Protein AF-A0A2I0P6G7-F1 (afdb_monomer)

Nearest PDB structures (foldseek):
  1tf1-assembly2_B  TM=2.346E-01  e=5.713E-02  Escherichia coli
  2o99-assembly2_B  TM=2.154E-01  e=3.766E-02  Escherichia coli
  6z88-assembly1_E  TM=2.286E-01  e=2.852E-01  Homo sapiens
  7ala-assembly1_D-2  TM=2.350E-01  e=1.424E+00  Homo sapiens
  5mmm-assembly1_y  TM=2.621E-01  e=2.434E+00  Spinacia oleracea

Radius of gyration: 16.42 Å; Cα contacts (8 Å, |Δi|>4): 248; chains: 1; bounding box: 42×26×41 Å

Mean predicted aligned error: 5.12 Å

Solvent-accessible surface area (backbone atoms only — not comparable to full-atom values): 7995 Å² total; per-residue (Å²): 130,86,68,59,40,48,40,48,81,31,40,26,70,70,47,37,53,40,27,68,71,84,26,77,20,68,49,34,36,41,37,34,30,52,54,95,90,34,61,42,47,47,63,46,62,66,59,90,54,69,58,33,72,67,48,49,50,50,48,50,49,47,28,53,58,37,36,65,62,30,57,72,49,68,46,68,72,56,26,54,51,53,52,50,47,25,74,73,68,72,54,42,62,46,34,37,37,40,32,30,31,32,60,48,98,87,39,38,43,51,75,51,77,49,76,48,70,31,73,86,44,50,77,38,64,72,50,43,60,46,52,55,50,42,52,48,50,44,52,52,55,50,48,56,30,57,64,34,110

Sequence (149 aa):
MTETALQTSDFGPTIQAALAQGGRGPLFTVTCSIQNDQPHITVEPHTTDEISDAATALLAAIASGGEALTEAFRRGSLHSRIMWTKARFGETTLFTVAVTGMATEDGTIRTEETMTRVRTHEGIPRVRDRADKIARMCADALRVWETAA

pLDDT: mean 87.48, std 8.55, range [45.5, 96.56]

Structure (mmCIF, N/CA/C/O backbone):
data_AF-A0A2I0P6G7-F1
#
_entry.id   AF-A0A2I0P6G7-F1
#
loop_
_atom_site.group_PDB
_atom_site.id
_atom_site.type_symbol
_atom_site.label_atom_id
_atom_site.label_alt_id
_atom_site.label_comp_id
_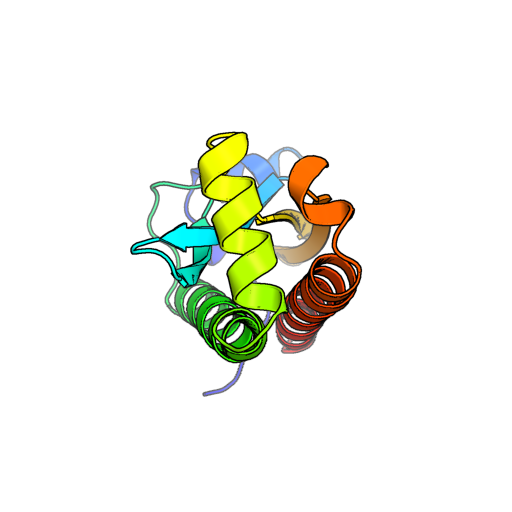atom_site.label_asym_id
_atom_site.label_entity_id
_atom_site.label_seq_id
_atom_site.pdbx_PDB_ins_code
_atom_site.Cartn_x
_atom_site.Cartn_y
_atom_site.Cartn_z
_atom_site.occupancy
_atom_site.B_iso_or_equiv
_atom_site.auth_seq_id
_atom_site.auth_comp_id
_atom_site.auth_asym_id
_atom_site.auth_atom_id
_atom_site.pdbx_PDB_model_num
ATOM 1 N N . MET A 1 1 ? 2.930 -11.486 21.420 1.00 45.50 1 MET A N 1
ATOM 2 C CA . MET A 1 1 ? 1.930 -10.405 21.366 1.00 45.50 1 MET A CA 1
ATOM 3 C C . MET A 1 1 ? 0.696 -11.028 20.756 1.00 45.50 1 MET A C 1
ATOM 5 O O . MET A 1 1 ? 0.842 -11.689 19.739 1.00 45.50 1 MET A O 1
ATOM 9 N N . THR A 1 2 ? -0.443 -10.971 21.437 1.00 48.94 2 THR A N 1
ATOM 10 C CA . THR A 1 2 ? -1.734 -11.390 20.880 1.00 48.94 2 THR A CA 1
ATOM 11 C C . THR A 1 2 ? -2.080 -10.402 19.775 1.00 48.94 2 THR A C 1
ATOM 13 O O . THR A 1 2 ? -2.176 -9.208 20.048 1.00 48.94 2 THR A O 1
ATOM 16 N N . GLU A 1 3 ? -2.137 -10.875 18.532 1.00 59.75 3 GLU A N 1
ATOM 17 C CA . GLU A 1 3 ? -2.693 -10.091 17.429 1.00 59.75 3 GLU A CA 1
ATOM 18 C C . GLU A 1 3 ? -4.175 -9.871 17.753 1.00 59.75 3 GLU A C 1
ATOM 20 O O . GLU A 1 3 ? -4.839 -10.794 18.221 1.00 59.75 3 GLU A O 1
ATOM 25 N N . THR A 1 4 ? -4.652 -8.640 17.604 1.00 66.88 4 THR A N 1
ATOM 26 C CA . THR A 1 4 ? -6.042 -8.253 17.873 1.00 66.88 4 THR A CA 1
ATOM 27 C C . THR A 1 4 ? -6.616 -7.727 16.572 1.00 66.88 4 THR A C 1
ATOM 29 O O . THR A 1 4 ? -5.905 -7.051 15.823 1.00 66.88 4 THR A O 1
ATOM 32 N N . ALA A 1 5 ? -7.885 -8.018 16.294 1.00 81.25 5 ALA A N 1
ATOM 33 C CA . ALA A 1 5 ? -8.503 -7.550 15.065 1.00 81.25 5 ALA A CA 1
ATOM 34 C C . ALA A 1 5 ? -8.515 -6.028 14.927 1.00 81.25 5 ALA A C 1
ATOM 36 O O . ALA A 1 5 ? -8.812 -5.328 15.892 1.00 81.25 5 ALA A O 1
ATOM 37 N N . LEU A 1 6 ? -8.227 -5.546 13.711 1.00 84.69 6 LEU A N 1
ATOM 38 C CA . LEU A 1 6 ? -8.248 -4.129 13.341 1.00 84.69 6 LEU A CA 1
ATOM 39 C C . LEU A 1 6 ? -9.591 -3.497 13.710 1.00 84.69 6 LEU A C 1
ATOM 41 O O . LEU A 1 6 ? -10.640 -3.892 13.194 1.00 84.69 6 LEU A O 1
ATOM 45 N N . GLN A 1 7 ? -9.543 -2.484 14.564 1.00 88.69 7 GLN A N 1
ATOM 46 C CA . GLN A 1 7 ? -10.698 -1.722 15.009 1.00 88.69 7 GLN A CA 1
ATOM 47 C C . GLN A 1 7 ? -10.716 -0.335 14.380 1.00 88.69 7 GLN A C 1
ATOM 49 O O . GLN A 1 7 ? -9.687 0.289 14.132 1.00 88.69 7 GLN A O 1
ATOM 54 N N . THR A 1 8 ? -11.912 0.220 14.217 1.00 86.50 8 THR A N 1
ATOM 55 C CA . THR A 1 8 ? -12.092 1.652 13.918 1.00 86.50 8 THR A CA 1
ATOM 56 C C . THR A 1 8 ? -11.340 2.568 14.887 1.00 86.50 8 THR A C 1
ATOM 58 O O . THR A 1 8 ? -10.802 3.589 14.461 1.00 86.50 8 THR A O 1
ATOM 61 N N . SER A 1 9 ? -11.227 2.183 16.162 1.00 87.12 9 SER A N 1
ATOM 62 C CA . SER A 1 9 ? -10.470 2.917 17.182 1.00 87.12 9 SER A CA 1
ATOM 63 C C . SER A 1 9 ? -8.952 2.894 16.986 1.00 87.12 9 SER A C 1
ATOM 65 O O . SER A 1 9 ? -8.266 3.687 17.624 1.00 87.12 9 SER A O 1
ATOM 67 N N . ASP A 1 10 ? -8.419 2.015 16.129 1.00 86.19 10 ASP A N 1
ATOM 68 C CA . ASP A 1 10 ? -6.984 1.968 15.823 1.00 86.19 10 ASP A CA 1
ATOM 69 C C . ASP A 1 10 ? -6.522 3.127 14.936 1.00 86.19 10 ASP A C 1
ATOM 71 O O . ASP A 1 10 ? -5.323 3.371 14.788 1.00 86.19 10 ASP A O 1
ATOM 75 N N . PHE A 1 11 ? -7.471 3.857 14.356 1.00 86.38 11 PHE A N 1
ATOM 76 C CA . PHE A 1 11 ? -7.204 5.001 13.506 1.00 86.38 11 PHE A CA 1
ATOM 77 C C . PHE A 1 11 ? -7.756 6.275 14.129 1.00 86.38 11 PHE A C 1
ATOM 79 O O . PHE A 1 11 ? -8.758 6.254 14.841 1.00 86.38 11 PHE A O 1
ATOM 86 N N . GLY A 1 12 ? -7.124 7.404 13.821 1.00 86.50 12 GLY A N 1
ATOM 87 C CA . GLY A 1 12 ? -7.580 8.704 14.287 1.00 86.50 12 GLY A CA 1
ATOM 88 C C . GLY A 1 12 ? -8.900 9.190 13.664 1.00 86.50 12 GLY A C 1
ATOM 89 O O . GLY A 1 12 ? -9.482 8.537 12.784 1.00 86.50 12 GLY A O 1
ATOM 90 N N . PRO A 1 13 ? -9.388 10.360 14.114 1.00 88.38 13 PRO A N 1
ATOM 91 C CA . PRO A 1 13 ? -10.719 10.877 13.800 1.00 88.38 13 PRO A CA 1
ATOM 92 C C . PRO A 1 13 ? -11.003 11.023 12.301 1.00 88.38 13 PRO A C 1
ATOM 94 O O . PRO A 1 13 ? -12.151 10.858 11.894 1.00 88.38 13 PRO A O 1
ATOM 97 N N . THR A 1 14 ? -9.995 11.283 11.466 1.00 88.50 14 THR A N 1
ATOM 98 C CA . THR A 1 14 ? -10.161 11.404 10.008 1.00 88.50 14 THR A CA 1
ATOM 99 C C . THR A 1 14 ? -10.647 10.096 9.387 1.00 88.50 14 THR A C 1
ATOM 101 O O . THR A 1 14 ? -11.623 10.082 8.634 1.00 88.50 14 THR A O 1
ATOM 104 N N . ILE A 1 15 ? -10.007 8.978 9.737 1.00 87.88 15 ILE A N 1
ATOM 105 C CA . ILE A 1 15 ? -10.380 7.651 9.234 1.00 87.88 15 ILE A CA 1
ATOM 106 C C . ILE A 1 15 ? -11.678 7.185 9.882 1.00 87.88 15 ILE A C 1
ATOM 108 O O . ILE A 1 15 ? -12.548 6.667 9.188 1.00 87.88 15 ILE A O 1
ATOM 112 N N . GLN A 1 16 ? -11.854 7.422 11.185 1.00 88.81 16 GLN A N 1
ATOM 113 C CA . GLN A 1 16 ? -13.108 7.099 11.867 1.00 88.81 16 GLN A CA 1
ATOM 114 C C . GLN A 1 16 ? -14.296 7.806 11.212 1.00 88.81 16 GLN A C 1
ATOM 116 O O . GLN A 1 16 ? -15.312 7.171 10.946 1.00 88.81 16 GLN A O 1
ATOM 121 N N . ALA A 1 17 ? -14.163 9.093 10.881 1.00 87.25 17 ALA A N 1
ATOM 122 C CA . ALA A 1 17 ? -15.200 9.842 10.183 1.00 87.25 17 ALA A CA 1
ATOM 123 C C . ALA A 1 17 ? -15.449 9.304 8.765 1.00 87.25 17 ALA A C 1
ATOM 125 O O . ALA A 1 17 ? -16.605 9.209 8.351 1.00 87.25 17 ALA A O 1
ATOM 126 N N . ALA A 1 18 ? -14.393 8.923 8.035 1.00 86.19 18 ALA A N 1
ATOM 127 C CA . ALA A 1 18 ? -14.518 8.318 6.709 1.00 86.19 18 ALA A CA 1
ATOM 128 C C . ALA A 1 18 ? -15.277 6.979 6.754 1.00 86.19 18 ALA A C 1
ATOM 130 O O . ALA A 1 18 ? -16.126 6.726 5.900 1.00 86.19 18 ALA A O 1
ATOM 131 N N . LEU A 1 19 ? -15.017 6.159 7.776 1.00 87.19 19 LEU A N 1
ATOM 132 C CA . LEU A 1 19 ? -15.678 4.870 7.985 1.00 87.19 19 LEU A CA 1
ATOM 133 C C . LEU A 1 19 ? -17.114 5.024 8.525 1.00 87.19 19 LEU A C 1
ATOM 135 O O . LEU A 1 19 ? -18.006 4.275 8.132 1.00 87.19 19 LEU A O 1
ATOM 139 N N . ALA A 1 20 ? -17.366 6.021 9.381 1.00 83.44 20 ALA A N 1
ATOM 140 C CA . ALA A 1 20 ? -18.667 6.267 10.009 1.00 83.44 20 ALA A CA 1
ATOM 141 C C . ALA A 1 20 ? -19.743 6.785 9.039 1.00 83.44 20 ALA A C 1
ATOM 143 O O . ALA A 1 20 ? -20.933 6.622 9.303 1.00 83.44 20 ALA A O 1
ATOM 144 N N . GLN A 1 21 ? -19.369 7.364 7.893 1.00 72.81 21 GLN A N 1
ATOM 145 C CA . GLN A 1 21 ? -20.317 7.829 6.864 1.00 72.81 21 GLN A CA 1
ATOM 146 C C . GLN A 1 21 ? -20.963 6.677 6.058 1.00 72.81 21 GLN A C 1
ATOM 148 O O . GLN A 1 21 ? -21.383 6.870 4.918 1.00 72.81 21 GLN A O 1
ATOM 153 N N . GLY A 1 22 ? -21.023 5.462 6.625 1.00 63.31 22 GLY A N 1
ATOM 154 C CA . GLY A 1 22 ? -21.412 4.229 5.926 1.00 63.31 22 GLY A CA 1
ATOM 155 C C . GLY A 1 22 ? -20.449 3.868 4.791 1.00 63.31 22 GLY A C 1
ATOM 156 O O . GLY A 1 22 ? -20.803 3.128 3.873 1.00 63.31 22 GLY A O 1
ATOM 157 N N . GLY A 1 23 ? -19.258 4.468 4.817 1.00 67.19 23 GLY A N 1
ATOM 158 C CA . GLY A 1 23 ? -18.383 4.621 3.674 1.00 67.19 23 GLY A CA 1
ATOM 159 C C . GLY A 1 23 ? -17.169 3.722 3.770 1.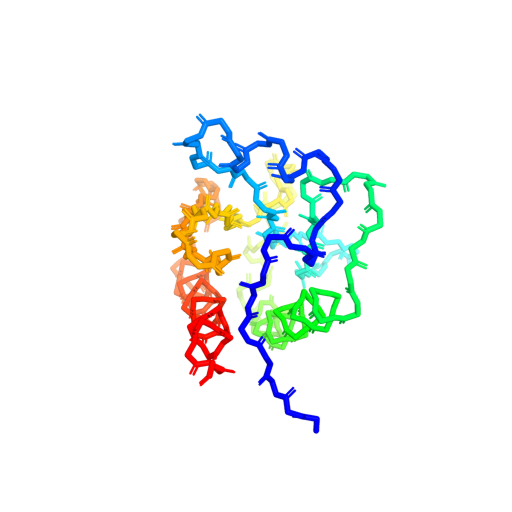00 67.19 23 GLY A C 1
ATOM 160 O O . GLY A 1 23 ? -16.476 3.656 4.781 1.00 67.19 23 GLY A O 1
ATOM 161 N N . ARG A 1 24 ? -16.880 3.059 2.656 1.00 83.06 24 ARG A N 1
ATOM 162 C CA . ARG A 1 24 ? -15.565 2.493 2.402 1.00 83.06 24 ARG A CA 1
ATOM 163 C C . ARG A 1 24 ? -14.529 3.625 2.445 1.00 83.06 24 ARG A C 1
ATOM 165 O O . ARG A 1 24 ? -14.593 4.532 1.617 1.00 83.06 24 ARG A O 1
ATOM 172 N N . GLY A 1 25 ? -13.606 3.585 3.401 1.00 87.50 25 GLY A N 1
ATOM 173 C CA . GLY A 1 25 ? -12.590 4.619 3.619 1.00 87.50 25 GLY A CA 1
ATOM 174 C C . GLY A 1 25 ? -11.195 4.165 3.177 1.00 87.50 25 GLY A C 1
ATOM 175 O O . GLY A 1 25 ? -10.884 2.980 3.298 1.00 87.50 25 GLY A O 1
ATOM 176 N N . PRO A 1 26 ? -10.329 5.053 2.658 1.00 90.69 26 PRO A N 1
ATOM 177 C CA . PRO A 1 26 ? -8.929 4.715 2.409 1.00 90.69 26 PRO A CA 1
ATOM 178 C C . PRO A 1 26 ? -8.184 4.573 3.744 1.00 90.69 26 PRO A C 1
ATOM 180 O O . PRO A 1 26 ? -8.279 5.463 4.577 1.00 90.69 26 PRO A O 1
ATOM 183 N N . LEU A 1 27 ? -7.447 3.478 3.953 1.00 92.06 27 LEU A N 1
ATOM 184 C CA . LEU A 1 27 ? -6.692 3.241 5.193 1.00 92.06 27 LEU A CA 1
ATOM 185 C C . LEU A 1 27 ? -5.216 3.582 5.015 1.00 92.06 27 LEU A C 1
ATOM 187 O O . LEU A 1 27 ? -4.682 4.440 5.710 1.00 92.06 27 LEU A O 1
ATOM 191 N N . PHE A 1 28 ? -4.556 2.925 4.060 1.00 94.19 28 PHE A N 1
ATOM 192 C CA . PHE A 1 28 ? -3.152 3.156 3.728 1.00 94.19 28 PHE A CA 1
ATOM 193 C C . PHE A 1 28 ? -2.837 2.725 2.289 1.00 94.19 28 PHE A C 1
ATOM 195 O O . PHE A 1 28 ? -3.621 2.026 1.642 1.00 94.19 28 PHE A O 1
ATOM 202 N N . THR A 1 29 ? -1.677 3.133 1.782 1.00 96.38 29 THR A N 1
ATOM 203 C CA . THR A 1 29 ? -1.128 2.677 0.499 1.00 96.38 29 THR A CA 1
ATOM 204 C C . THR A 1 29 ? 0.216 2.005 0.720 1.00 96.38 29 THR A C 1
ATOM 206 O O . THR A 1 29 ? 1.082 2.548 1.401 1.00 96.38 29 THR A O 1
ATOM 209 N N . VAL A 1 30 ? 0.416 0.848 0.092 1.00 96.56 30 VAL A N 1
ATOM 210 C CA . VAL A 1 30 ? 1.733 0.225 -0.061 1.00 96.56 30 VAL A CA 1
ATOM 211 C C . VAL A 1 30 ? 2.299 0.633 -1.415 1.00 96.56 30 VAL A C 1
ATOM 213 O O . VAL A 1 30 ? 1.699 0.340 -2.450 1.00 96.56 30 VAL A O 1
ATOM 216 N N . THR A 1 31 ? 3.459 1.276 -1.434 1.00 96.50 31 THR A N 1
ATOM 217 C CA . THR A 1 31 ? 4.115 1.735 -2.662 1.00 96.50 31 THR A CA 1
ATOM 218 C C . THR A 1 31 ? 5.440 1.017 -2.839 1.00 96.50 31 THR A C 1
ATOM 220 O O . THR A 1 31 ? 6.292 1.050 -1.957 1.00 96.50 31 THR A O 1
ATOM 223 N N . CYS A 1 32 ? 5.642 0.397 -4.004 1.00 95.25 32 CYS A N 1
ATOM 224 C CA . CYS A 1 32 ? 6.957 -0.084 -4.408 1.00 95.25 32 CYS A CA 1
ATOM 225 C C . CYS A 1 32 ? 7.593 0.924 -5.360 1.00 95.25 32 CYS A C 1
ATOM 227 O O . CYS A 1 32 ? 7.126 1.088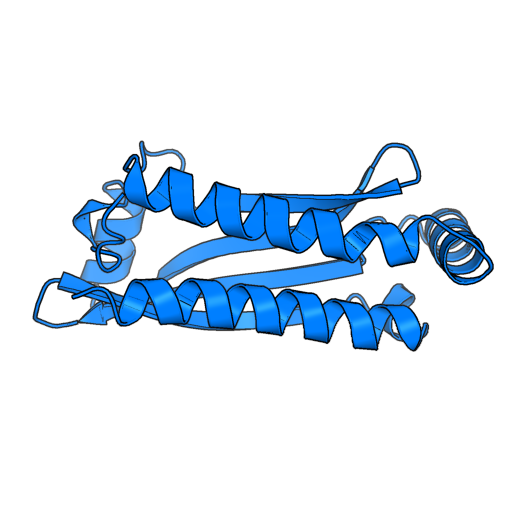 -6.491 1.00 95.25 32 CYS A O 1
ATOM 229 N N . SER A 1 33 ? 8.656 1.591 -4.917 1.00 94.94 33 SER A N 1
ATOM 230 C CA . SER A 1 33 ? 9.333 2.640 -5.681 1.00 94.94 33 SER A CA 1
ATOM 231 C C . SER A 1 33 ? 10.851 2.494 -5.652 1.00 94.94 33 SER A C 1
ATOM 233 O O . SER A 1 33 ? 11.420 1.845 -4.779 1.00 94.94 33 SER A O 1
ATOM 235 N N . ILE A 1 34 ? 11.522 3.074 -6.644 1.00 93.94 34 ILE A N 1
ATOM 236 C CA . ILE A 1 34 ? 12.980 3.111 -6.734 1.00 93.94 34 ILE A CA 1
ATOM 237 C C . ILE A 1 34 ? 13.488 4.321 -5.948 1.00 93.94 34 ILE A C 1
ATOM 239 O O . ILE A 1 34 ? 13.268 5.461 -6.358 1.00 93.94 34 ILE A O 1
ATOM 243 N N . GLN A 1 35 ? 14.235 4.074 -4.877 1.00 91.50 35 GLN A N 1
ATOM 244 C CA . GLN A 1 35 ? 14.910 5.087 -4.064 1.00 91.50 35 GLN A CA 1
ATOM 245 C C . GLN A 1 35 ? 16.393 4.725 -3.985 1.00 91.50 35 GLN A C 1
ATOM 247 O O . GLN A 1 35 ? 16.729 3.557 -3.830 1.00 91.50 35 GLN A O 1
ATOM 252 N N . ASN A 1 36 ? 17.293 5.697 -4.156 1.00 89.75 36 ASN A N 1
ATOM 253 C CA . 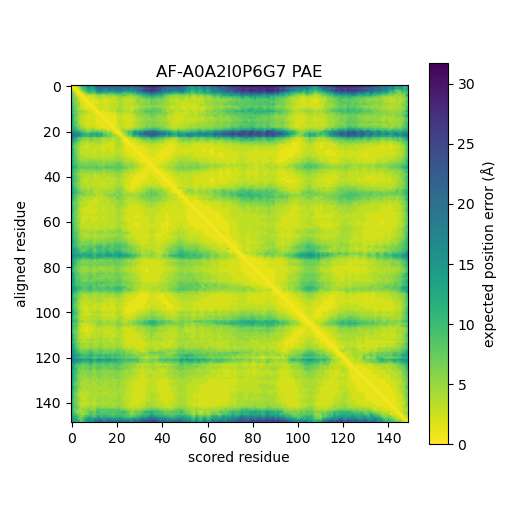ASN A 1 36 ? 18.745 5.443 -4.185 1.00 89.75 36 ASN A CA 1
ATOM 254 C C . ASN A 1 36 ? 19.139 4.280 -5.118 1.00 89.75 36 ASN A C 1
ATOM 256 O O . ASN A 1 36 ? 19.935 3.412 -4.770 1.00 89.75 36 ASN A O 1
ATOM 260 N N . ASP A 1 37 ? 18.518 4.255 -6.301 1.00 88.44 37 ASP A N 1
ATOM 261 C CA . ASP A 1 37 ? 18.680 3.221 -7.331 1.00 88.44 37 ASP A CA 1
ATOM 262 C C . ASP A 1 37 ? 18.262 1.803 -6.919 1.00 88.44 37 ASP A C 1
ATOM 264 O O . ASP A 1 37 ? 18.501 0.858 -7.661 1.00 88.44 37 ASP A O 1
ATOM 268 N N . GLN A 1 38 ? 17.558 1.630 -5.802 1.00 90.50 38 GLN A N 1
ATOM 269 C CA . GLN A 1 38 ? 17.060 0.335 -5.349 1.00 90.50 38 GLN A CA 1
ATOM 270 C C . GLN A 1 38 ? 15.543 0.357 -5.149 1.00 90.50 38 GLN A C 1
ATOM 272 O O . GLN A 1 38 ? 14.986 1.371 -4.741 1.00 90.50 38 GLN A O 1
ATOM 277 N N . PRO A 1 39 ? 14.832 -0.740 -5.450 1.00 92.31 39 PRO A N 1
ATOM 278 C CA . PRO A 1 39 ? 13.422 -0.843 -5.099 1.00 92.31 39 PRO A CA 1
ATOM 279 C C . PRO A 1 39 ? 13.233 -0.979 -3.590 1.00 92.31 39 PRO A C 1
ATOM 281 O O . PRO A 1 39 ? 13.925 -1.779 -2.952 1.00 92.31 39 PRO A O 1
ATOM 284 N N . HIS A 1 40 ? 12.273 -0.224 -3.071 1.00 94.44 40 HIS A N 1
ATOM 285 C CA . HIS A 1 40 ? 11.874 -0.171 -1.672 1.00 94.44 40 HIS A CA 1
ATOM 286 C C . HIS A 1 40 ? 10.355 -0.206 -1.550 1.00 94.44 40 HIS A C 1
ATOM 288 O O . HIS A 1 40 ? 9.642 0.226 -2.463 1.00 94.44 40 HIS A O 1
ATOM 294 N N . ILE A 1 41 ? 9.875 -0.720 -0.424 1.00 95.06 41 ILE A N 1
ATOM 295 C CA . ILE A 1 41 ? 8.476 -0.651 -0.020 1.00 95.06 41 ILE A CA 1
ATOM 296 C C . ILE A 1 41 ? 8.304 0.450 1.016 1.00 95.06 41 ILE A C 1
ATOM 298 O O . ILE A 1 41 ? 8.970 0.461 2.048 1.00 95.06 41 ILE A O 1
ATOM 302 N N . THR A 1 42 ? 7.368 1.352 0.749 1.00 95.25 42 THR A N 1
ATOM 303 C CA . THR A 1 42 ? 6.838 2.280 1.745 1.00 95.25 42 THR A CA 1
ATOM 304 C C . THR A 1 42 ? 5.378 1.950 2.011 1.00 95.25 42 THR A C 1
ATOM 306 O O . THR A 1 42 ? 4.657 1.498 1.119 1.00 95.25 42 THR A O 1
ATOM 309 N N . VAL A 1 43 ? 4.955 2.136 3.257 1.00 95.38 43 VAL A N 1
ATOM 310 C CA . VAL A 1 43 ? 3.560 1.993 3.668 1.00 95.38 43 VAL A CA 1
ATOM 311 C C . VAL A 1 43 ? 3.143 3.309 4.298 1.00 95.38 43 VAL A C 1
ATOM 313 O O . VAL A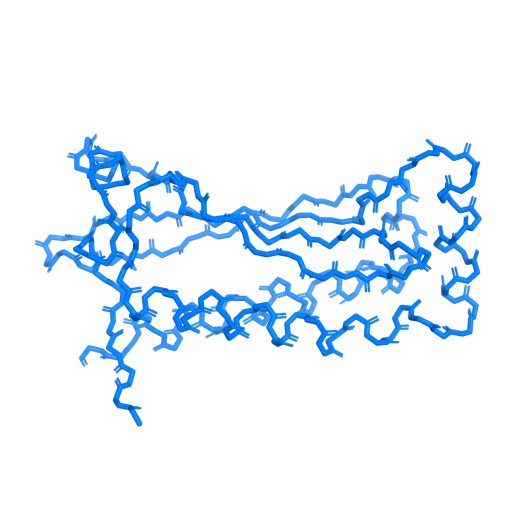 1 43 ? 3.752 3.748 5.270 1.00 95.38 43 VAL A O 1
ATOM 316 N N . GLU A 1 44 ? 2.141 3.949 3.712 1.00 94.06 44 GLU A N 1
ATOM 317 C CA . GLU A 1 44 ? 1.727 5.305 4.066 1.00 94.06 44 GLU A CA 1
ATOM 318 C C . GLU A 1 44 ? 0.251 5.305 4.472 1.00 94.06 44 GLU A C 1
ATOM 320 O O . GLU A 1 44 ? -0.599 4.984 3.633 1.00 94.06 44 GLU A O 1
ATOM 325 N N . PRO A 1 45 ? -0.084 5.632 5.732 1.00 92.69 45 PRO A N 1
ATOM 326 C CA . PRO A 1 45 ? -1.470 5.778 6.155 1.00 92.69 45 PRO A CA 1
ATOM 327 C C . PRO A 1 45 ? -2.120 7.007 5.508 1.00 92.69 45 PRO A C 1
ATOM 329 O O . PRO A 1 45 ? -1.496 8.054 5.356 1.00 92.69 45 PRO A O 1
ATOM 332 N N . HIS A 1 46 ? -3.407 6.905 5.173 1.00 90.38 46 HIS A N 1
ATOM 333 C CA . HIS A 1 46 ? -4.226 8.016 4.663 1.00 90.38 46 HIS A CA 1
ATOM 334 C C . HIS A 1 46 ? -4.750 8.902 5.799 1.00 90.38 46 HIS A C 1
ATOM 336 O O . HIS A 1 46 ? -5.908 9.310 5.816 1.00 90.38 46 HIS A O 1
ATOM 342 N N . THR A 1 47 ? -3.899 9.181 6.783 1.00 87.94 47 THR A N 1
ATOM 343 C CA . THR A 1 47 ? -4.205 10.088 7.886 1.00 87.94 47 THR A CA 1
ATOM 344 C C . THR A 1 47 ? -2.938 10.736 8.423 1.00 87.94 47 THR A C 1
ATOM 346 O O . THR A 1 47 ? -1.857 10.152 8.376 1.00 87.94 47 THR A O 1
ATOM 349 N N . THR A 1 48 ? -3.083 11.958 8.928 1.00 87.06 48 THR A N 1
ATOM 350 C CA . THR A 1 48 ? -2.064 12.650 9.730 1.00 87.06 48 THR A CA 1
ATOM 351 C C . THR A 1 48 ? -2.303 12.492 11.228 1.00 87.06 48 THR A C 1
ATOM 353 O O . THR A 1 48 ? -1.505 12.976 12.026 1.00 87.06 48 THR A O 1
ATOM 356 N N . ASP A 1 49 ? -3.425 11.879 11.602 1.00 89.62 49 ASP A N 1
ATOM 357 C CA . ASP A 1 49 ? -3.771 11.621 12.990 1.00 89.62 49 ASP A CA 1
ATOM 358 C C . ASP A 1 49 ? -2.901 10.501 13.569 1.00 89.62 49 ASP A C 1
ATOM 360 O O . ASP A 1 49 ? -2.357 9.665 12.843 1.00 89.62 49 ASP A O 1
ATOM 364 N N . GLU A 1 50 ? -2.819 10.458 14.896 1.00 87.62 50 GLU A N 1
ATOM 365 C CA . GLU A 1 50 ? -2.204 9.341 15.602 1.00 87.62 50 GLU A CA 1
ATOM 366 C C . GLU A 1 50 ? -2.957 8.036 15.291 1.00 87.62 50 GLU A C 1
ATOM 368 O O . GLU A 1 50 ? -4.191 7.990 15.255 1.00 87.62 50 GLU A O 1
ATOM 373 N N . ILE A 1 51 ? -2.189 6.981 15.033 1.00 89.69 51 ILE A N 1
ATOM 374 C CA . ILE A 1 51 ? -2.676 5.613 14.856 1.00 89.69 51 ILE A CA 1
ATOM 375 C C . ILE A 1 51 ? -2.219 4.782 16.053 1.00 89.69 51 ILE A C 1
ATOM 377 O O . ILE A 1 51 ? -1.186 5.075 16.655 1.00 89.69 51 ILE A O 1
ATOM 381 N N . SER A 1 52 ? -2.974 3.745 16.405 1.00 89.75 52 SER A N 1
ATOM 382 C CA . SER A 1 52 ? -2.636 2.901 17.551 1.00 89.75 52 SER A CA 1
ATOM 383 C C . SER A 1 52 ? -1.332 2.123 17.335 1.00 89.75 52 SER A C 1
ATOM 385 O O . SER A 1 52 ? -0.860 1.930 16.208 1.00 89.75 52 SER A O 1
ATOM 387 N N . ASP A 1 53 ? -0.769 1.596 18.424 1.00 89.00 53 ASP A N 1
ATOM 388 C CA . ASP A 1 53 ? 0.371 0.672 18.366 1.00 89.00 53 ASP A CA 1
ATOM 389 C C . ASP A 1 53 ? 0.050 -0.583 17.541 1.00 89.00 53 ASP A C 1
ATOM 391 O O . ASP A 1 53 ? 0.923 -1.124 16.863 1.00 89.00 53 ASP A O 1
ATOM 395 N N . ALA A 1 54 ? -1.209 -1.034 17.565 1.00 86.31 54 ALA A N 1
ATOM 396 C CA . ALA A 1 54 ? -1.678 -2.187 16.804 1.00 86.31 54 ALA A CA 1
ATOM 397 C C . ALA A 1 54 ? -1.652 -1.902 15.293 1.00 86.31 54 ALA A C 1
ATOM 399 O O . ALA A 1 54 ? -1.028 -2.652 14.537 1.00 86.31 54 ALA A O 1
ATOM 400 N N . ALA A 1 55 ? -2.227 -0.773 14.857 1.00 87.00 55 ALA A N 1
ATOM 401 C CA . ALA A 1 55 ? -2.137 -0.335 13.464 1.00 87.00 55 ALA A CA 1
ATOM 402 C C . ALA A 1 55 ? -0.678 -0.106 13.045 1.00 87.00 55 ALA A C 1
ATOM 404 O O . ALA A 1 55 ? -0.260 -0.562 11.982 1.00 87.00 55 ALA A O 1
ATOM 405 N N . THR A 1 56 ? 0.132 0.523 13.897 1.00 91.38 56 THR A N 1
ATOM 406 C CA . THR A 1 56 ? 1.561 0.744 13.635 1.00 91.38 56 THR A CA 1
ATOM 407 C C . THR A 1 56 ? 2.313 -0.575 13.437 1.00 91.38 56 THR A C 1
ATOM 409 O O . THR A 1 56 ? 3.089 -0.707 12.487 1.00 91.38 56 THR A O 1
ATOM 412 N N . ALA A 1 57 ? 2.061 -1.577 14.285 1.00 90.06 57 ALA A N 1
ATOM 413 C CA . ALA A 1 57 ? 2.669 -2.899 14.175 1.00 90.06 57 ALA A CA 1
ATOM 414 C C . ALA A 1 57 ? 2.278 -3.610 12.871 1.00 90.06 57 ALA A C 1
ATOM 416 O O . ALA A 1 57 ? 3.143 -4.189 12.211 1.00 90.06 57 ALA A O 1
ATOM 417 N N . LEU A 1 58 ? 1.011 -3.514 12.457 1.00 90.50 58 LEU A N 1
ATOM 418 C CA . LEU A 1 58 ? 0.545 -4.045 11.178 1.00 90.50 58 LEU A CA 1
ATOM 419 C C . LEU A 1 58 ? 1.239 -3.365 9.988 1.00 90.50 58 LEU A C 1
ATOM 421 O O . LEU A 1 58 ? 1.773 -4.052 9.115 1.00 90.50 58 LEU A O 1
ATOM 425 N N . LEU A 1 59 ? 1.268 -2.027 9.948 1.00 92.62 59 LEU A N 1
ATOM 426 C CA . LEU A 1 59 ? 1.919 -1.292 8.857 1.00 92.62 59 LEU A CA 1
ATOM 427 C C . LEU A 1 59 ? 3.413 -1.638 8.780 1.00 92.62 59 LEU A C 1
ATOM 429 O O . LEU A 1 59 ? 3.943 -1.844 7.687 1.00 92.62 59 LEU A O 1
ATOM 433 N N . ALA A 1 60 ? 4.080 -1.781 9.929 1.00 92.25 60 ALA A N 1
ATOM 434 C CA . ALA A 1 60 ? 5.473 -2.211 10.005 1.00 92.25 60 ALA A CA 1
ATOM 435 C C . ALA A 1 60 ? 5.674 -3.658 9.516 1.00 92.25 60 ALA A C 1
ATOM 437 O O . ALA A 1 60 ? 6.649 -3.938 8.813 1.00 92.25 60 ALA A O 1
ATOM 438 N N . ALA A 1 61 ? 4.754 -4.573 9.837 1.00 91.12 61 ALA A N 1
ATOM 439 C CA . ALA A 1 61 ? 4.790 -5.952 9.356 1.00 91.12 61 ALA A CA 1
ATOM 440 C C . ALA A 1 61 ? 4.639 -6.021 7.828 1.00 91.12 61 ALA A C 1
ATOM 442 O O . ALA A 1 61 ? 5.430 -6.697 7.164 1.00 91.12 61 ALA A O 1
ATOM 443 N N . ILE A 1 62 ? 3.695 -5.262 7.259 1.00 93.50 62 ILE A N 1
ATOM 444 C CA . ILE A 1 62 ? 3.499 -5.150 5.806 1.00 93.50 62 ILE A CA 1
ATOM 445 C C . ILE A 1 62 ? 4.738 -4.536 5.144 1.00 93.50 62 ILE A C 1
ATOM 447 O O . ILE A 1 62 ? 5.214 -5.057 4.132 1.00 93.50 62 ILE A O 1
ATOM 451 N N . ALA A 1 63 ? 5.300 -3.469 5.721 1.00 93.44 63 ALA A N 1
ATOM 452 C CA . ALA A 1 63 ? 6.502 -2.826 5.199 1.00 93.44 63 ALA A CA 1
ATOM 453 C C . ALA A 1 63 ? 7.691 -3.798 5.178 1.00 93.44 63 ALA A C 1
ATOM 455 O O . ALA A 1 63 ? 8.323 -3.977 4.141 1.00 93.44 63 ALA A O 1
ATOM 456 N N . SER A 1 64 ? 7.953 -4.486 6.292 1.00 92.50 64 SER A N 1
ATOM 457 C CA . SER A 1 64 ? 9.056 -5.445 6.425 1.00 92.50 64 SER A CA 1
ATOM 458 C C . SER A 1 64 ? 8.895 -6.658 5.500 1.00 92.50 64 SER A C 1
ATOM 460 O O . SER A 1 64 ? 9.822 -7.025 4.770 1.00 92.50 64 SER A O 1
ATOM 462 N N . GLY A 1 65 ? 7.696 -7.250 5.462 1.00 90.94 65 GLY A N 1
ATOM 463 C CA . GLY A 1 65 ? 7.382 -8.374 4.579 1.00 90.94 65 GLY A CA 1
ATOM 464 C C . GLY A 1 65 ? 7.480 -7.999 3.099 1.00 90.94 65 GLY A C 1
ATOM 465 O O . GLY A 1 65 ? 8.014 -8.762 2.289 1.00 90.94 65 GLY A O 1
ATOM 466 N N . GLY A 1 66 ? 7.025 -6.796 2.743 1.00 91.44 66 GLY A N 1
ATOM 467 C CA . GLY A 1 66 ? 7.160 -6.240 1.402 1.00 91.44 66 GLY A CA 1
ATOM 468 C C . GLY A 1 66 ? 8.621 -5.997 1.032 1.00 91.44 66 GLY A C 1
ATOM 469 O O . GLY A 1 66 ? 9.059 -6.419 -0.039 1.00 91.44 66 GLY A O 1
ATOM 470 N N . GLU A 1 67 ? 9.387 -5.367 1.920 1.00 92.88 67 GLU A N 1
ATOM 471 C CA . GLU A 1 67 ? 10.795 -5.034 1.707 1.00 92.88 67 GLU A CA 1
ATOM 472 C C . GLU A 1 67 ? 11.635 -6.294 1.467 1.00 92.88 67 GLU A C 1
ATOM 474 O O . GLU A 1 67 ? 12.414 -6.343 0.513 1.00 92.88 67 GLU A O 1
ATOM 479 N N . 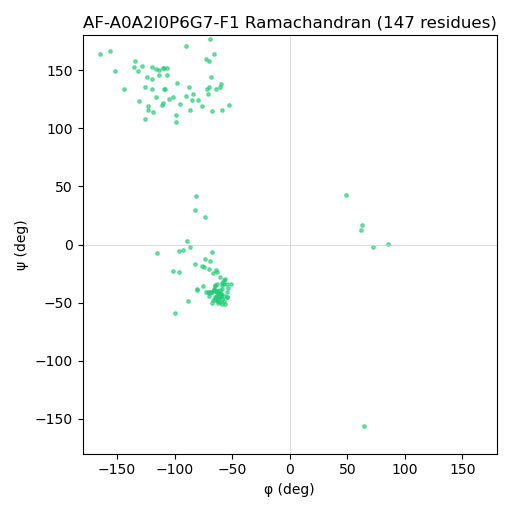ALA A 1 68 ? 11.408 -7.364 2.234 1.00 90.88 68 ALA A N 1
ATOM 480 C CA . ALA A 1 68 ? 12.068 -8.654 2.021 1.00 90.88 68 ALA A CA 1
ATOM 481 C C . ALA A 1 68 ? 11.829 -9.217 0.605 1.00 90.88 68 ALA A C 1
ATOM 483 O O . ALA A 1 68 ? 12.711 -9.839 0.004 1.00 90.88 68 ALA A O 1
ATOM 484 N N . LEU A 1 69 ? 10.651 -8.966 0.027 1.00 88.56 69 LEU A N 1
ATOM 485 C CA . LEU A 1 69 ? 10.314 -9.384 -1.334 1.00 88.56 69 LEU A CA 1
ATOM 486 C C . LEU A 1 69 ? 10.964 -8.502 -2.412 1.00 88.56 69 LEU A C 1
ATOM 488 O O . LEU A 1 69 ? 11.099 -8.965 -3.555 1.00 88.56 69 LEU A O 1
ATOM 492 N N . THR A 1 70 ? 11.413 -7.287 -2.071 1.00 89.44 70 THR A N 1
ATOM 493 C CA . THR A 1 70 ? 12.102 -6.388 -3.014 1.00 89.44 70 THR A CA 1
ATOM 494 C C . THR A 1 70 ? 13.534 -6.801 -3.325 1.00 89.44 70 THR A C 1
ATOM 496 O O . THR A 1 70 ? 14.046 -6.433 -4.382 1.00 89.44 70 THR A O 1
ATOM 499 N N . GLU A 1 71 ? 14.169 -7.628 -2.489 1.00 87.12 71 GLU A N 1
ATOM 500 C CA . GLU A 1 71 ? 15.549 -8.088 -2.700 1.00 87.12 71 GLU A CA 1
ATOM 501 C C . GLU A 1 71 ? 15.730 -8.746 -4.079 1.00 87.12 71 GLU A C 1
ATOM 503 O O . GLU A 1 71 ? 16.747 -8.581 -4.756 1.00 87.12 71 GLU A O 1
ATOM 508 N N . ALA A 1 72 ? 14.689 -9.427 -4.565 1.00 84.25 72 ALA A N 1
ATOM 509 C CA . ALA A 1 72 ? 14.680 -10.037 -5.889 1.00 84.25 72 ALA A CA 1
ATOM 510 C C . ALA A 1 72 ? 14.804 -9.020 -7.041 1.00 84.25 72 ALA A C 1
ATOM 512 O O . ALA A 1 72 ? 15.229 -9.397 -8.135 1.00 84.25 72 ALA A O 1
ATOM 513 N N . PHE A 1 73 ? 14.439 -7.755 -6.823 1.00 86.00 73 PHE A N 1
ATOM 514 C CA . PHE A 1 73 ? 14.590 -6.681 -7.802 1.00 86.00 73 PHE A CA 1
ATOM 515 C C . PHE A 1 73 ? 15.992 -6.070 -7.836 1.00 86.00 73 PHE A C 1
ATOM 517 O O . PHE A 1 73 ? 16.329 -5.382 -8.799 1.00 86.00 73 PHE A O 1
ATOM 524 N N . ARG A 1 74 ? 16.812 -6.301 -6.808 1.00 86.69 74 ARG A N 1
ATOM 525 C CA . ARG A 1 74 ? 18.106 -5.624 -6.621 1.00 86.69 74 ARG A CA 1
ATOM 526 C C . ARG A 1 74 ? 19.265 -6.304 -7.339 1.00 86.69 74 ARG A C 1
ATOM 528 O O . ARG A 1 74 ? 20.391 -5.825 -7.285 1.00 86.69 74 ARG A O 1
ATOM 535 N N . ARG A 1 75 ? 19.018 -7.437 -8.006 1.00 85.44 75 ARG A N 1
ATOM 536 C CA . ARG A 1 75 ? 20.078 -8.264 -8.594 1.00 85.44 75 ARG A CA 1
ATOM 537 C C . ARG A 1 75 ? 19.795 -8.654 -10.042 1.00 85.44 75 ARG A C 1
ATOM 539 O O . ARG A 1 75 ? 18.654 -8.868 -10.458 1.00 85.44 75 ARG A O 1
ATOM 546 N N . GLY A 1 76 ? 20.879 -8.817 -10.797 1.00 87.69 76 GLY A N 1
ATOM 547 C CA . GLY A 1 76 ? 20.877 -9.390 -12.142 1.00 87.69 76 GLY A CA 1
ATOM 548 C C . GLY A 1 76 ? 20.120 -8.567 -13.187 1.00 87.69 76 GLY A C 1
ATOM 549 O O . GLY A 1 76 ? 19.927 -7.361 -13.058 1.00 87.69 76 GLY A O 1
ATOM 550 N N . SER A 1 77 ? 19.671 -9.245 -14.244 1.00 89.12 77 SER A N 1
ATOM 551 C CA . SER A 1 77 ? 19.055 -8.606 -15.416 1.00 89.12 77 SER A CA 1
ATOM 552 C C . SER A 1 77 ? 17.736 -7.884 -15.125 1.00 89.12 77 SER A C 1
ATOM 554 O O . SER A 1 77 ? 17.352 -6.990 -15.876 1.00 89.12 77 SER A O 1
ATOM 556 N N . LEU A 1 78 ? 17.038 -8.245 -14.044 1.00 89.25 78 LEU A N 1
ATOM 557 C CA . LEU A 1 78 ? 15.819 -7.558 -13.617 1.00 89.25 78 LEU A CA 1
ATOM 558 C C . LEU A 1 78 ? 16.132 -6.134 -13.158 1.00 89.25 78 LEU A C 1
ATOM 560 O O . LEU A 1 78 ? 15.505 -5.192 -13.637 1.00 89.25 78 LEU A O 1
ATOM 564 N N . HIS A 1 79 ? 17.149 -5.991 -12.310 1.00 91.69 79 HIS A N 1
ATOM 565 C CA . HIS A 1 79 ? 17.621 -4.699 -11.834 1.00 91.69 79 HIS A CA 1
ATOM 566 C C . HIS A 1 79 ? 18.024 -3.786 -12.997 1.00 91.69 79 HIS A C 1
ATOM 568 O O . HIS A 1 79 ? 17.531 -2.668 -13.106 1.00 91.69 79 HIS A O 1
ATOM 574 N N . SER A 1 80 ? 18.824 -4.291 -13.944 1.00 91.06 80 SER A N 1
ATOM 575 C CA . SER A 1 80 ? 19.241 -3.515 -15.120 1.00 91.06 80 SER A CA 1
ATOM 576 C C . SER A 1 80 ? 18.059 -3.034 -15.964 1.00 91.06 80 SER A C 1
ATOM 578 O O . SER A 1 80 ? 18.074 -1.908 -16.449 1.00 91.06 80 SER A O 1
ATOM 580 N N . ARG A 1 81 ? 17.012 -3.855 -16.126 1.00 90.62 81 ARG A N 1
ATOM 581 C CA . ARG A 1 81 ? 15.801 -3.463 -16.866 1.00 90.62 81 ARG A CA 1
ATOM 582 C C . ARG A 1 81 ? 14.993 -2.399 -16.131 1.00 90.62 81 ARG A C 1
ATOM 584 O O . ARG A 1 81 ? 14.508 -1.472 -16.776 1.00 90.62 81 ARG A O 1
ATOM 591 N N . ILE A 1 82 ? 14.865 -2.517 -14.811 1.00 91.12 82 ILE A N 1
ATOM 592 C CA . ILE A 1 82 ? 14.198 -1.516 -13.969 1.00 91.12 82 ILE A CA 1
ATOM 593 C C . ILE A 1 82 ? 14.952 -0.182 -14.057 1.00 91.12 82 ILE A C 1
ATOM 595 O O . ILE A 1 82 ? 14.349 0.843 -14.367 1.00 91.12 82 ILE A O 1
ATOM 599 N N . MET A 1 83 ? 16.276 -0.207 -13.894 1.00 93.38 83 MET A N 1
ATOM 600 C CA . MET A 1 83 ? 17.126 0.985 -13.953 1.00 93.38 83 MET A CA 1
ATOM 601 C C . MET A 1 83 ? 17.156 1.628 -15.338 1.00 93.38 83 MET A C 1
ATOM 603 O O . MET A 1 83 ? 17.082 2.849 -15.451 1.00 93.38 83 MET A O 1
ATOM 607 N N . TRP A 1 84 ? 17.186 0.825 -16.402 1.00 91.50 84 TRP A N 1
ATOM 608 C CA . TRP A 1 84 ? 17.055 1.337 -17.764 1.00 91.50 84 TRP A CA 1
ATOM 609 C C . TRP A 1 84 ? 15.696 2.009 -17.992 1.00 91.50 84 TRP A C 1
ATOM 611 O O . TRP A 1 84 ? 15.629 3.079 -18.590 1.00 91.50 84 TRP A O 1
ATOM 621 N N . THR A 1 85 ? 14.615 1.414 -17.478 1.00 89.56 85 THR A N 1
ATOM 622 C CA . THR A 1 85 ? 13.256 1.974 -17.582 1.00 89.56 85 THR A CA 1
ATOM 623 C C . THR A 1 85 ? 13.158 3.293 -16.816 1.00 89.56 85 THR A C 1
ATOM 625 O O . THR A 1 85 ? 12.685 4.281 -17.376 1.00 89.56 85 THR A O 1
ATOM 628 N N . LYS A 1 86 ? 13.698 3.356 -15.591 1.00 91.44 86 LYS A N 1
ATOM 629 C CA . LYS A 1 86 ? 13.822 4.597 -14.812 1.00 91.44 86 LYS A CA 1
ATOM 630 C C . LYS A 1 86 ? 14.594 5.667 -15.586 1.00 91.44 86 LYS A C 1
ATOM 632 O O . LYS A 1 86 ? 14.103 6.778 -15.735 1.00 91.44 86 LYS A O 1
ATOM 637 N N . ALA A 1 87 ? 15.775 5.340 -16.110 1.00 90.75 87 ALA A N 1
ATOM 638 C CA . ALA A 1 87 ? 16.609 6.294 -16.843 1.00 90.75 87 ALA A CA 1
ATOM 639 C C . ALA A 1 87 ? 15.935 6.804 -18.128 1.00 90.75 87 ALA A C 1
ATOM 641 O O . ALA A 1 87 ? 16.117 7.957 -18.507 1.00 90.75 87 ALA A O 1
ATOM 642 N N . ARG A 1 88 ? 15.149 5.952 -18.795 1.00 91.06 88 ARG A N 1
ATOM 643 C CA . ARG A 1 88 ? 14.472 6.292 -20.050 1.00 91.06 88 ARG A CA 1
ATOM 644 C C . ARG A 1 88 ? 13.190 7.100 -19.859 1.00 91.06 88 ARG A C 1
ATOM 646 O O 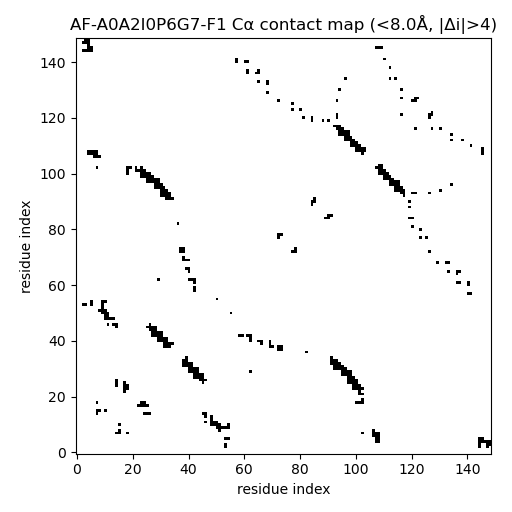. ARG A 1 88 ? 12.904 7.955 -20.690 1.00 91.06 88 ARG A O 1
ATOM 653 N N . PHE A 1 89 ? 12.399 6.789 -18.835 1.00 88.00 89 PHE A N 1
ATOM 654 C CA . PHE A 1 89 ? 11.045 7.333 -18.671 1.00 88.00 89 PHE A CA 1
ATOM 655 C C . PHE A 1 89 ? 10.877 8.221 -17.431 1.00 88.00 89 PHE A C 1
ATOM 657 O O . PHE A 1 89 ? 9.818 8.811 -17.265 1.00 88.00 89 PHE A O 1
ATOM 664 N N . GLY A 1 90 ? 11.879 8.304 -16.550 1.00 86.50 90 GLY A N 1
ATOM 665 C CA . GLY A 1 90 ? 11.799 9.036 -15.279 1.00 86.50 90 GLY A CA 1
ATOM 666 C C . GLY A 1 90 ? 10.930 8.363 -14.210 1.00 86.50 90 GLY A C 1
ATOM 667 O O . GLY A 1 90 ? 10.842 8.862 -13.094 1.00 86.50 90 GLY A O 1
ATOM 668 N N . GLU A 1 91 ? 10.307 7.227 -14.530 1.00 86.25 91 GLU A N 1
ATOM 669 C CA . GLU A 1 91 ? 9.357 6.545 -13.657 1.00 86.25 91 GLU A CA 1
ATOM 670 C C . GLU A 1 91 ? 10.062 5.792 -12.525 1.00 86.25 91 GLU A C 1
ATOM 672 O O . GLU A 1 91 ? 10.832 4.851 -12.765 1.00 86.25 91 GLU A O 1
ATOM 677 N N . THR A 1 92 ? 9.753 6.171 -11.289 1.00 90.50 92 THR A N 1
ATOM 678 C CA . THR A 1 92 ? 10.304 5.554 -10.079 1.00 90.50 92 THR A CA 1
ATOM 679 C C . THR A 1 92 ? 9.338 4.576 -9.427 1.00 90.50 92 THR A C 1
ATOM 681 O O . THR A 1 92 ? 9.799 3.676 -8.731 1.00 90.50 92 THR A O 1
ATOM 684 N N . THR A 1 93 ? 8.031 4.689 -9.662 1.00 93.75 93 THR A N 1
ATOM 685 C CA . THR A 1 93 ? 7.044 3.781 -9.072 1.00 93.75 93 THR A CA 1
ATOM 686 C C . THR A 1 93 ? 6.922 2.518 -9.916 1.00 93.75 93 THR A C 1
ATOM 688 O O . THR A 1 93 ? 6.742 2.574 -11.129 1.00 93.75 93 THR A O 1
ATOM 691 N N . LEU A 1 94 ? 7.008 1.352 -9.279 1.00 92.56 94 LEU A N 1
ATOM 692 C CA . LEU A 1 94 ? 6.794 0.063 -9.938 1.00 92.56 94 LEU A CA 1
ATOM 693 C C . LEU A 1 94 ? 5.310 -0.321 -9.895 1.00 92.56 94 LEU A C 1
ATOM 695 O O . LEU A 1 94 ? 4.723 -0.693 -10.915 1.00 92.56 94 LEU A O 1
ATOM 699 N N . PHE A 1 95 ? 4.705 -0.226 -8.711 1.00 93.94 95 PHE A N 1
ATOM 700 C CA . PHE A 1 95 ? 3.286 -0.475 -8.465 1.00 93.94 95 PHE A CA 1
ATOM 701 C C . PHE A 1 95 ? 2.872 0.088 -7.099 1.00 93.94 95 PHE A C 1
ATOM 703 O O . PHE A 1 95 ? 3.718 0.339 -6.236 1.00 93.94 95 PHE A O 1
ATOM 710 N N . THR A 1 96 ? 1.567 0.225 -6.897 1.00 95.69 96 THR A N 1
ATOM 711 C CA . THR A 1 96 ? 0.946 0.571 -5.617 1.00 95.69 96 THR A CA 1
ATOM 712 C C . THR A 1 96 ? -0.159 -0.424 -5.273 1.00 95.69 96 THR A C 1
ATOM 714 O O . THR A 1 96 ? -0.755 -1.039 -6.161 1.00 95.69 96 THR A O 1
ATOM 717 N N . VAL A 1 97 ? -0.436 -0.591 -3.984 1.00 96.31 97 VAL A N 1
ATOM 718 C CA . VAL A 1 97 ? -1.586 -1.328 -3.454 1.00 96.31 97 VAL A CA 1
ATOM 719 C C . VAL A 1 97 ? -2.320 -0.388 -2.508 1.00 96.31 97 VAL A C 1
ATOM 721 O O . VAL A 1 97 ? -1.812 -0.066 -1.438 1.00 96.31 97 VAL A O 1
ATOM 724 N N . ALA A 1 98 ? -3.487 0.092 -2.925 1.00 95.12 98 ALA A N 1
ATOM 725 C CA . ALA A 1 98 ? -4.351 0.914 -2.090 1.00 95.12 98 ALA A CA 1
ATOM 726 C C . ALA A 1 98 ? -5.226 0.001 -1.231 1.00 95.12 98 ALA A C 1
ATOM 728 O O . ALA A 1 98 ? -5.932 -0.847 -1.777 1.00 95.12 98 ALA A O 1
ATOM 729 N N . VAL A 1 99 ? -5.186 0.178 0.087 1.00 94.50 99 VAL A N 1
ATOM 730 C CA . VAL A 1 99 ? -6.008 -0.579 1.032 1.00 94.50 99 VAL A CA 1
ATOM 731 C C . VAL A 1 99 ? -7.134 0.314 1.523 1.00 94.50 99 VAL A C 1
ATOM 733 O O . VAL A 1 99 ? -6.919 1.417 2.031 1.00 94.50 99 VAL A O 1
ATOM 736 N N . THR A 1 100 ? -8.351 -0.179 1.354 1.00 93.06 100 THR A N 1
ATOM 737 C CA . THR A 1 100 ? -9.577 0.457 1.833 1.00 93.06 100 THR A CA 1
ATOM 738 C C . THR A 1 100 ? -10.213 -0.393 2.917 1.00 93.06 100 THR A C 1
ATOM 740 O O . THR A 1 100 ? -10.059 -1.609 2.901 1.00 93.06 100 THR A O 1
ATOM 743 N N . GLY A 1 101 ? -10.917 0.246 3.843 1.00 91.81 101 GLY A N 1
ATOM 744 C CA . GLY A 1 101 ? -11.600 -0.387 4.960 1.00 91.81 101 GLY A CA 1
ATOM 745 C C . GLY A 1 101 ? -13.095 -0.121 4.929 1.00 91.81 101 GLY A C 1
ATOM 746 O O . GLY A 1 101 ? -13.541 0.911 4.429 1.00 91.81 101 GLY A O 1
ATOM 747 N N . MET A 1 102 ? -13.863 -1.037 5.499 1.00 91.06 102 MET A N 1
ATOM 748 C CA . MET A 1 102 ? -15.277 -0.875 5.803 1.00 91.06 102 MET A CA 1
ATOM 749 C C . MET A 1 102 ? -15.507 -1.300 7.248 1.00 91.06 102 MET A C 1
ATOM 751 O O . MET A 1 102 ? -15.167 -2.423 7.620 1.00 91.06 102 MET A O 1
ATOM 755 N N . ALA A 1 103 ? -16.071 -0.398 8.049 1.00 89.25 103 ALA A N 1
ATOM 756 C CA . ALA A 1 103 ? -16.445 -0.710 9.420 1.00 89.25 103 ALA A CA 1
ATOM 757 C C . ALA A 1 103 ? -17.662 -1.643 9.441 1.00 89.25 103 ALA A C 1
ATOM 759 O O . ALA A 1 103 ? -18.640 -1.425 8.721 1.00 89.25 103 ALA A O 1
ATOM 760 N N . THR A 1 104 ? -17.595 -2.680 10.264 1.00 86.25 104 THR A N 1
ATOM 761 C CA . THR A 1 104 ? -18.717 -3.568 10.582 1.00 86.25 104 THR A CA 1
ATOM 762 C C . THR A 1 104 ? -19.496 -3.044 11.794 1.00 86.25 104 THR A C 1
ATOM 764 O O . THR A 1 104 ? -19.067 -2.107 12.468 1.00 86.25 104 THR A O 1
ATOM 767 N N . GLU A 1 105 ? -20.656 -3.641 12.087 1.00 82.81 105 GLU A N 1
ATOM 768 C CA . GLU A 1 105 ? -21.528 -3.220 13.202 1.00 82.81 105 GLU A CA 1
ATOM 769 C C . GLU A 1 105 ? -20.856 -3.320 14.584 1.00 82.81 105 GLU A C 1
ATOM 771 O O . GLU A 1 105 ? -21.188 -2.557 15.487 1.00 82.81 105 GLU A O 1
ATOM 776 N N . ASP A 1 106 ? -19.897 -4.233 14.742 1.00 82.56 106 ASP A N 1
ATOM 777 C CA . ASP A 1 106 ? -19.093 -4.447 15.950 1.00 82.56 106 ASP A CA 1
ATOM 778 C C . ASP A 1 106 ? -17.809 -3.597 15.999 1.00 82.56 106 ASP A C 1
ATOM 780 O O . ASP A 1 106 ? -17.042 -3.705 16.952 1.00 82.56 106 ASP A O 1
ATOM 784 N N . GLY A 1 107 ? -17.578 -2.725 15.011 1.00 81.38 107 GLY A N 1
ATOM 785 C CA . GLY A 1 107 ? -16.446 -1.794 14.995 1.00 81.38 107 GLY A CA 1
ATOM 786 C C . GLY A 1 107 ? -15.141 -2.362 14.430 1.00 81.38 107 GLY A C 1
ATOM 787 O O . GLY A 1 107 ? -14.166 -1.606 14.331 1.00 81.38 107 GLY A O 1
ATOM 788 N N . THR A 1 108 ? -15.130 -3.631 14.000 1.00 87.44 108 THR A N 1
ATOM 789 C CA . THR A 1 108 ? -14.011 -4.219 13.246 1.00 87.44 108 THR A CA 1
ATOM 790 C C . THR A 1 108 ? -13.932 -3.624 11.839 1.00 87.44 108 THR A C 1
ATOM 792 O O . THR A 1 108 ? -14.912 -3.097 11.303 1.00 87.44 108 THR A O 1
ATOM 795 N N . ILE A 1 109 ? -12.758 -3.694 11.216 1.00 88.75 109 ILE A N 1
ATOM 796 C CA . ILE A 1 109 ? -12.560 -3.227 9.843 1.00 88.75 109 ILE A CA 1
ATOM 797 C C . ILE A 1 109 ? -12.336 -4.419 8.921 1.00 88.75 109 ILE A C 1
ATOM 799 O O . ILE A 1 109 ? -11.365 -5.155 9.071 1.00 88.75 109 ILE A O 1
ATOM 803 N N . ARG A 1 110 ? -13.193 -4.548 7.904 1.00 88.69 110 ARG A N 1
ATOM 804 C CA . ARG A 1 110 ? -12.937 -5.402 6.738 1.00 88.69 110 ARG A CA 1
ATOM 805 C C . ARG A 1 110 ? -12.175 -4.629 5.688 1.00 88.69 110 ARG A C 1
ATOM 807 O O . ARG A 1 110 ? -12.542 -3.495 5.379 1.00 88.69 110 ARG A O 1
ATOM 814 N N . THR A 1 111 ? -11.160 -5.247 5.111 1.00 91.25 111 THR A N 1
ATOM 815 C CA . THR A 1 111 ? -10.270 -4.601 4.156 1.00 91.25 111 THR A CA 1
ATOM 816 C C . THR A 1 111 ? -10.469 -5.106 2.733 1.00 91.25 111 THR A C 1
ATOM 818 O O . THR A 1 111 ? -10.925 -6.219 2.484 1.00 91.25 111 THR A O 1
ATOM 821 N N . GLU A 1 112 ? -10.167 -4.238 1.773 1.00 91.38 112 GLU A N 1
ATOM 822 C CA . GLU A 1 112 ? -10.117 -4.586 0.358 1.00 91.38 112 GLU A CA 1
ATOM 823 C C . GLU A 1 112 ? -8.984 -3.814 -0.314 1.00 91.38 112 GLU A C 1
ATOM 825 O O . GLU A 1 112 ? -8.843 -2.595 -0.138 1.00 91.38 112 GLU A O 1
ATOM 830 N N . GLU A 1 113 ? -8.194 -4.525 -1.109 1.00 93.06 113 GLU A N 1
ATOM 831 C CA . GLU A 1 113 ? -6.980 -4.028 -1.732 1.00 93.06 113 GLU A CA 1
ATOM 832 C C . GLU A 1 113 ? -7.148 -3.855 -3.241 1.00 93.06 113 GLU A C 1
ATOM 834 O O . GLU A 1 113 ? -7.608 -4.738 -3.964 1.00 93.06 113 GLU A O 1
ATOM 839 N N . THR A 1 114 ? -6.705 -2.713 -3.754 1.00 94.12 114 THR A N 1
ATOM 840 C CA . THR A 1 114 ? -6.666 -2.428 -5.190 1.00 94.12 114 THR A CA 1
ATOM 841 C C . THR A 1 114 ? -5.230 -2.178 -5.623 1.00 94.12 114 THR A C 1
ATOM 843 O O . THR A 1 114 ? -4.608 -1.191 -5.232 1.00 94.12 114 THR A O 1
ATOM 846 N N . MET A 1 115 ? -4.691 -3.066 -6.459 1.00 94.56 115 MET A N 1
ATOM 847 C CA . MET A 1 115 ? -3.339 -2.923 -6.997 1.00 94.56 115 MET A CA 1
ATOM 848 C C . MET A 1 115 ? -3.343 -2.135 -8.309 1.00 94.56 115 MET A C 1
ATOM 850 O O . MET A 1 115 ? -4.009 -2.515 -9.272 1.00 94.56 115 MET A O 1
ATOM 854 N N . THR A 1 116 ? -2.509 -1.100 -8.380 1.00 93.19 116 THR A N 1
ATOM 855 C CA . THR A 1 116 ? -2.221 -0.356 -9.609 1.00 93.19 116 THR A CA 1
ATOM 856 C C . THR A 1 116 ? -0.787 -0.625 -10.041 1.00 93.19 116 THR A C 1
ATOM 858 O O . THR A 1 116 ? 0.160 -0.343 -9.311 1.00 93.19 116 THR A O 1
ATOM 861 N N . ARG A 1 117 ? -0.600 -1.173 -11.245 1.00 90.75 117 ARG A N 1
ATOM 862 C CA . ARG A 1 117 ? 0.733 -1.397 -11.822 1.00 90.75 117 ARG A CA 1
ATOM 863 C C . ARG A 1 117 ? 1.082 -0.264 -12.773 1.00 90.75 117 ARG A C 1
ATOM 865 O O . ARG A 1 117 ? 0.240 0.166 -13.562 1.00 90.75 117 ARG A O 1
ATOM 872 N N . VAL A 1 118 ? 2.330 0.194 -12.738 1.00 88.25 118 VAL A N 1
ATOM 873 C CA . VAL A 1 118 ? 2.771 1.227 -13.673 1.00 88.25 118 VAL A CA 1
ATOM 874 C C . VAL A 1 118 ? 3.093 0.590 -15.021 1.00 88.25 118 VAL A C 1
ATOM 876 O O . VAL A 1 118 ? 3.913 -0.326 -15.112 1.00 88.25 118 VAL A O 1
ATOM 879 N N . ARG A 1 119 ? 2.447 1.080 -16.088 1.00 84.19 119 ARG A N 1
ATOM 880 C CA . ARG A 1 119 ? 2.492 0.477 -17.436 1.00 84.19 119 ARG A CA 1
ATOM 881 C C . ARG A 1 119 ? 3.911 0.262 -17.967 1.00 84.19 119 ARG A C 1
ATOM 883 O O . ARG A 1 119 ? 4.179 -0.736 -18.630 1.00 84.19 119 ARG A O 1
ATOM 890 N N . THR A 1 120 ? 4.819 1.190 -17.677 1.00 83.94 120 THR A N 1
ATOM 891 C CA . THR A 1 120 ? 6.222 1.136 -18.118 1.00 83.94 120 THR A CA 1
ATOM 892 C C . THR A 1 120 ? 6.979 -0.045 -17.507 1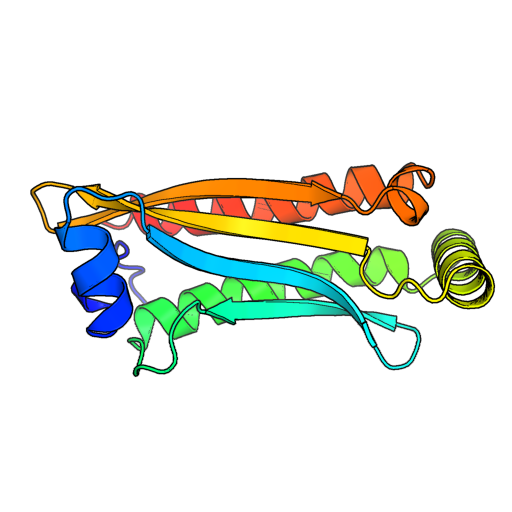.00 83.94 120 THR A C 1
ATOM 894 O O . THR A 1 120 ? 7.796 -0.663 -18.188 1.00 83.94 120 THR A O 1
ATOM 897 N N . HIS A 1 121 ? 6.668 -0.415 -16.262 1.00 81.81 121 HIS A N 1
ATOM 898 C CA . HIS A 1 121 ? 7.313 -1.514 -15.537 1.00 81.81 121 HIS A CA 1
ATOM 899 C C . HIS A 1 121 ? 6.533 -2.837 -15.627 1.00 81.81 121 HIS A C 1
ATOM 901 O O . HIS A 1 121 ? 7.133 -3.910 -15.564 1.00 81.81 121 HIS A O 1
ATOM 907 N N . GLU A 1 122 ? 5.220 -2.796 -15.874 1.00 77.69 122 GLU A N 1
ATOM 908 C CA . GLU A 1 122 ? 4.356 -3.967 -16.123 1.00 77.69 122 GLU A CA 1
ATOM 909 C C . GLU A 1 122 ? 4.839 -4.847 -17.291 1.00 77.69 122 GLU A C 1
ATOM 911 O O . GLU A 1 122 ? 4.612 -6.067 -17.297 1.00 77.69 122 GLU A O 1
ATOM 916 N N . GLY A 1 123 ? 5.501 -4.241 -18.282 1.00 80.56 123 GLY A N 1
ATOM 917 C CA . GLY A 1 123 ? 6.101 -4.938 -19.423 1.00 80.56 123 GLY A CA 1
ATOM 918 C C . GLY A 1 123 ? 7.288 -5.836 -19.048 1.00 80.56 123 GLY A C 1
ATOM 919 O O . GLY A 1 123 ? 7.805 -6.575 -19.888 1.00 80.56 123 GLY A O 1
ATOM 920 N N . ILE A 1 124 ? 7.738 -5.798 -17.792 1.00 86.81 124 ILE A N 1
ATOM 921 C CA . ILE A 1 124 ? 8.767 -6.677 -17.245 1.00 86.81 124 ILE A CA 1
ATOM 922 C C . ILE A 1 124 ? 8.057 -7.814 -16.483 1.00 86.81 124 ILE A C 1
ATOM 924 O O . ILE A 1 124 ? 7.593 -7.588 -15.367 1.00 86.81 124 ILE A O 1
ATOM 928 N N . PRO A 1 125 ? 7.991 -9.058 -17.012 1.00 86.75 125 PRO A N 1
ATOM 929 C CA . PRO A 1 125 ? 7.185 -10.131 -16.409 1.00 86.75 125 PRO A CA 1
ATOM 930 C C . PRO A 1 125 ? 7.509 -10.397 -14.935 1.00 86.75 125 PRO A C 1
ATOM 932 O O . PRO A 1 125 ? 6.618 -10.513 -14.103 1.00 86.75 125 PRO A O 1
ATOM 935 N N . ARG A 1 126 ? 8.799 -10.372 -14.581 1.00 86.12 126 ARG A N 1
ATOM 936 C CA . ARG A 1 126 ? 9.237 -10.550 -13.190 1.00 86.12 126 ARG A CA 1
ATOM 937 C C . ARG A 1 126 ? 8.812 -9.411 -12.257 1.00 86.12 126 ARG A C 1
ATOM 939 O O . ARG A 1 126 ? 8.738 -9.651 -11.059 1.00 86.12 126 ARG A O 1
ATOM 946 N N . VAL A 1 127 ? 8.556 -8.199 -12.761 1.00 86.88 127 VAL A N 1
ATOM 947 C CA . VAL A 1 127 ? 7.974 -7.113 -11.951 1.00 86.88 127 VAL A CA 1
ATOM 948 C C . VAL A 1 127 ? 6.522 -7.429 -11.626 1.00 86.88 127 VAL A C 1
ATOM 950 O O . VAL A 1 127 ? 6.135 -7.349 -10.466 1.00 86.88 127 VAL A O 1
ATOM 953 N N . ARG A 1 128 ? 5.753 -7.891 -12.616 1.00 88.19 128 ARG A N 1
ATOM 954 C CA . ARG A 1 128 ? 4.356 -8.305 -12.436 1.00 88.19 128 ARG A CA 1
ATOM 955 C C . ARG A 1 128 ? 4.211 -9.432 -11.415 1.00 88.19 128 ARG A C 1
ATOM 957 O O . ARG A 1 128 ? 3.475 -9.277 -10.449 1.00 88.19 128 ARG A O 1
ATOM 964 N N . ASP A 1 129 ? 4.979 -10.510 -11.571 1.00 89.56 129 ASP A N 1
ATOM 965 C CA . ASP A 1 129 ? 4.920 -11.663 -10.661 1.00 89.56 129 ASP A CA 1
ATOM 966 C C . ASP A 1 129 ? 5.224 -11.273 -9.208 1.00 89.56 129 ASP A C 1
ATOM 968 O O . ASP A 1 129 ? 4.700 -11.860 -8.259 1.00 89.56 129 ASP A O 1
ATOM 972 N N . ARG A 1 130 ? 6.123 -10.302 -9.022 1.00 87.94 130 ARG A N 1
ATOM 973 C CA . ARG A 1 130 ? 6.535 -9.823 -7.702 1.00 87.94 130 ARG A CA 1
ATOM 974 C C . ARG A 1 130 ? 5.533 -8.844 -7.110 1.00 87.94 130 ARG A C 1
ATOM 976 O O . ARG A 1 130 ? 5.258 -8.969 -5.921 1.00 87.94 130 ARG A O 1
ATOM 983 N N . ALA A 1 131 ? 4.947 -7.968 -7.923 1.00 89.62 131 ALA A N 1
ATOM 984 C CA . ALA A 1 131 ? 3.818 -7.138 -7.517 1.00 89.62 131 ALA A CA 1
ATOM 985 C C . ALA A 1 131 ? 2.679 -8.015 -6.972 1.00 89.62 131 ALA A C 1
ATOM 987 O O . ALA A 1 131 ? 2.204 -7.786 -5.866 1.00 89.62 131 ALA A O 1
ATOM 988 N N . ASP A 1 132 ? 2.354 -9.113 -7.660 1.00 92.50 132 ASP A N 1
ATOM 989 C CA . ASP A 1 132 ? 1.313 -10.047 -7.215 1.00 92.50 132 ASP A CA 1
ATOM 990 C C . ASP A 1 132 ? 1.671 -10.752 -5.905 1.00 92.50 132 ASP A C 1
ATOM 992 O O . ASP A 1 132 ? 0.802 -11.048 -5.091 1.00 92.50 132 ASP A O 1
ATOM 996 N N . LYS A 1 133 ? 2.953 -11.073 -5.689 1.00 91.44 133 LYS A N 1
ATOM 997 C CA . LYS A 1 133 ? 3.414 -11.657 -4.419 1.00 91.44 133 LYS A CA 1
ATOM 998 C C . LYS A 1 133 ? 3.309 -10.663 -3.268 1.00 91.44 133 LYS A C 1
ATOM 1000 O O . LYS A 1 133 ? 2.903 -11.069 -2.189 1.00 91.44 133 LYS A O 1
ATOM 1005 N N . ILE A 1 134 ? 3.651 -9.399 -3.499 1.00 90.06 134 ILE A N 1
ATOM 1006 C CA . ILE A 1 134 ? 3.570 -8.348 -2.481 1.00 90.06 134 ILE A CA 1
ATOM 1007 C C . ILE A 1 134 ? 2.105 -8.020 -2.169 1.00 90.06 134 ILE A C 1
ATOM 1009 O O . ILE A 1 134 ? 1.751 -7.943 -0.999 1.00 90.06 134 ILE A O 1
ATOM 1013 N N . ALA A 1 135 ? 1.238 -7.940 -3.182 1.00 91.56 135 ALA A N 1
ATOM 1014 C CA . ALA A 1 135 ? -0.200 -7.771 -2.984 1.00 91.56 135 ALA A CA 1
ATOM 1015 C C . ALA A 1 135 ? -0.817 -8.940 -2.195 1.00 91.56 135 ALA A C 1
ATOM 1017 O O . ALA A 1 135 ? -1.562 -8.708 -1.251 1.00 91.56 135 ALA A O 1
ATOM 1018 N N . ARG A 1 136 ? -0.456 -10.192 -2.521 1.00 92.94 136 ARG A N 1
ATOM 1019 C CA . ARG A 1 136 ? -0.895 -11.369 -1.748 1.00 92.94 136 ARG A CA 1
ATOM 1020 C C . ARG A 1 136 ? -0.397 -11.342 -0.307 1.00 92.94 136 ARG A C 1
ATOM 1022 O O . ARG A 1 136 ? -1.185 -11.581 0.588 1.00 92.94 136 ARG A O 1
ATOM 1029 N N . MET A 1 137 ? 0.876 -11.014 -0.088 1.00 92.88 137 MET A N 1
ATOM 1030 C CA . MET A 1 137 ? 1.435 -10.890 1.261 1.00 92.88 137 MET A CA 1
ATOM 1031 C C . MET A 1 137 ? 0.700 -9.819 2.076 1.00 92.88 137 MET A C 1
ATOM 1033 O O . MET A 1 137 ? 0.370 -10.069 3.229 1.00 92.88 137 MET A O 1
ATOM 1037 N N . CYS A 1 138 ? 0.389 -8.670 1.466 1.00 91.12 138 CYS A N 1
ATOM 1038 C CA . CYS A 1 138 ? -0.418 -7.630 2.104 1.00 91.12 138 CYS A CA 1
ATOM 1039 C C . CYS A 1 138 ? -1.801 -8.164 2.497 1.00 91.12 138 CYS A C 1
ATOM 1041 O O . CYS A 1 138 ? -2.216 -7.980 3.635 1.00 91.12 138 CYS A O 1
ATOM 1043 N N . ALA A 1 139 ? -2.475 -8.867 1.584 1.00 89.56 139 ALA A N 1
ATOM 1044 C CA . ALA A 1 139 ? -3.794 -9.434 1.846 1.00 89.56 139 ALA A CA 1
ATOM 1045 C C . ALA A 1 139 ? -3.772 -10.524 2.924 1.00 89.56 139 ALA A C 1
ATOM 1047 O O . ALA A 1 139 ? -4.667 -10.602 3.759 1.00 89.56 139 ALA A O 1
ATOM 1048 N N . ASP A 1 140 ? -2.736 -11.360 2.943 1.00 90.56 140 ASP A N 1
ATOM 1049 C CA . ASP A 1 140 ? -2.582 -12.395 3.961 1.00 90.56 140 ASP A CA 1
ATOM 1050 C C . ASP A 1 140 ? -2.300 -11.775 5.338 1.00 90.56 140 ASP A C 1
ATOM 1052 O O . ASP A 1 140 ? -2.893 -12.204 6.326 1.00 90.56 140 ASP A O 1
ATOM 1056 N N . ALA A 1 141 ? -1.467 -10.728 5.407 1.00 87.69 141 ALA A N 1
ATOM 1057 C CA . ALA A 1 141 ? -1.239 -9.976 6.640 1.00 87.69 141 ALA A CA 1
ATOM 1058 C C . ALA A 1 141 ? -2.537 -9.335 7.154 1.00 87.69 141 ALA A C 1
ATOM 1060 O O . ALA A 1 141 ? -2.859 -9.464 8.329 1.00 87.69 141 ALA A O 1
ATOM 1061 N N . LEU A 1 142 ? -3.320 -8.713 6.272 1.00 87.38 142 LEU A N 1
ATOM 1062 C CA . LEU A 1 142 ? -4.610 -8.122 6.625 1.00 87.38 142 LEU A CA 1
ATOM 1063 C C . LEU A 1 142 ? -5.606 -9.165 7.142 1.00 87.38 142 LEU A C 1
ATOM 1065 O O . LEU A 1 142 ? -6.224 -8.953 8.181 1.00 87.38 142 LEU A O 1
ATOM 1069 N N . ARG A 1 143 ? -5.702 -10.330 6.492 1.00 86.19 143 ARG A N 1
ATOM 1070 C CA . ARG A 1 143 ? -6.594 -11.419 6.924 1.00 86.19 143 ARG A CA 1
ATOM 1071 C C . ARG A 1 143 ? -6.246 -11.992 8.286 1.00 86.19 143 ARG A C 1
ATOM 1073 O O . ARG A 1 143 ? -7.155 -12.285 9.056 1.00 86.19 143 ARG A O 1
ATOM 1080 N N . VAL A 1 144 ? -4.957 -12.180 8.582 1.00 83.00 144 VAL A N 1
ATOM 1081 C CA . VAL A 1 144 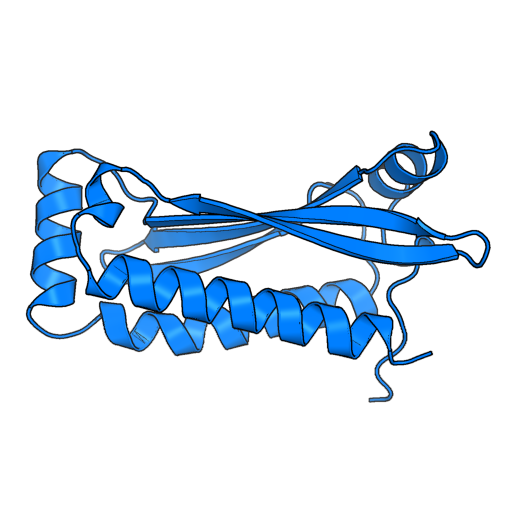? -4.523 -12.648 9.910 1.00 83.00 144 VAL A CA 1
ATOM 1082 C C . VAL A 1 144 ? -5.095 -11.724 10.978 1.00 83.00 144 VAL A C 1
ATOM 1084 O O . VAL A 1 144 ? -5.706 -12.198 11.933 1.00 83.00 144 VAL A O 1
ATOM 1087 N N . TRP A 1 145 ? -5.002 -10.417 10.744 1.00 76.19 145 TRP A N 1
ATOM 1088 C CA . TRP A 1 145 ? -5.518 -9.409 11.653 1.00 76.19 145 TRP A CA 1
ATOM 1089 C C . TRP A 1 145 ? -7.049 -9.383 11.663 1.00 76.19 145 TRP A C 1
ATOM 1091 O O . TRP A 1 145 ? -7.621 -9.370 12.737 1.00 76.19 145 TRP A O 1
ATOM 1101 N N . GLU A 1 146 ? -7.751 -9.515 10.537 1.00 76.69 146 GLU A N 1
ATOM 1102 C CA . GLU A 1 146 ? -9.224 -9.634 10.531 1.00 76.69 146 GLU A CA 1
ATOM 1103 C C . GLU A 1 146 ? -9.749 -10.824 11.359 1.00 76.69 146 GLU A C 1
ATOM 1105 O O . GLU A 1 146 ? -10.835 -10.750 11.929 1.00 76.69 146 GLU A O 1
ATOM 1110 N N . THR A 1 147 ? -8.991 -11.923 11.433 1.00 67.31 147 THR A N 1
ATOM 1111 C CA . THR A 1 147 ? -9.405 -13.153 12.135 1.00 67.31 147 THR A CA 1
ATOM 1112 C C . THR A 1 147 ? -8.953 -13.251 13.590 1.00 67.31 147 THR A C 1
ATOM 1114 O O . THR A 1 147 ? -9.345 -14.195 14.272 1.00 67.31 147 THR A O 1
ATOM 1117 N N . ALA A 1 148 ? -8.154 -12.305 14.082 1.00 60.69 148 ALA A N 1
ATOM 1118 C CA . ALA A 1 148 ? -7.586 -12.338 15.430 1.00 60.69 148 ALA A CA 1
ATOM 1119 C C . ALA A 1 148 ? -8.557 -11.832 16.527 1.00 60.69 148 ALA A C 1
ATOM 1121 O O . ALA A 1 148 ? -8.128 -11.248 17.523 1.00 60.69 148 ALA A O 1
ATOM 1122 N N . ALA A 1 149 ? -9.865 -12.012 16.313 1.00 50.56 149 ALA A N 1
ATOM 1123 C CA . ALA A 1 149 ? -10.950 -11.610 17.212 1.00 50.56 149 ALA A CA 1
ATOM 1124 C C . ALA A 1 149 ? -11.259 -12.671 18.282 1.00 50.56 149 ALA A C 1
ATOM 1126 O O . ALA A 1 149 ? -11.228 -13.881 17.956 1.00 50.56 149 ALA A O 1
#

Secondary structure (DSSP, 8-state):
------BGGGS-HHHHHHHHTT--EEEEEEEEEEETTEEEEEEEES-SS---HHHHHHHHHHHHHHHHHHGGGSSHHHHHHHHHHHHHH---EEEEEEEEEEE-TTSBEEEEEEEEE-HHHHTSHHHHHHHHHHHHHHHHHHHHHHH--

Foldseek 3Di:
DQQAAAFLQQDDPVQVVCQVVQHWAWFWKWWFWQDPLFTAIDIGGPDPDDGHPNVVVLNVQLRVVLRVLRVVCCDDPNSVLLSVLCVVPVGTTQKMKTKIWHQDPVRGTDIDIDIGGDPSNVVPVVSVVSSVVSNVSSVVSNVVNNPSD